Protein AF-A0AAN6GJF7-F1 (afdb_monomer_lite)

Radius of gyration: 12.15 Å; chains: 1; bounding box: 22×23×33 Å

Secondary structure (DSSP, 8-state):
-PPP-EEEEE-TTSHHHHHHHHHHHHTT--EEEEE--GGGTGGGSHHHHTT-TT---

Foldseek 3Di:
DADAPEEDADAPVDPVVVVVCVVCVVVVHHYHYDHADVVVVSLVDPVNCVVVVPSDD

Sequence (57 aa):
MSAPIGTVYGTPPHAKTQRLLALAKYAGLELKLSDTIPPRGDTKKPEYLAKFPLARM

Structure (mmCIF, N/CA/C/O backbone):
data_AF-A0AAN6GJF7-F1
#
_entry.id   AF-A0AAN6GJF7-F1
#
loop_
_atom_site.group_PDB
_atom_site.id
_atom_site.type_symbol
_atom_site.label_atom_id
_atom_site.label_alt_id
_atom_site.label_comp_id
_atom_site.label_asym_id
_atom_site.label_entity_id
_atom_site.label_seq_id
_atom_site.pdbx_PDB_ins_code
_atom_site.Cartn_x
_atom_site.Cartn_y
_atom_site.Cartn_z
_atom_site.occupancy
_atom_site.B_iso_or_equiv
_atom_site.auth_seq_id
_atom_site.auth_comp_id
_atom_site.auth_asym_id
_atom_site.auth_atom_id
_atom_site.pdbx_PDB_model_num
ATOM 1 N N . MET A 1 1 ? -0.617 -11.208 19.126 1.00 50.00 1 MET A N 1
ATOM 2 C CA . MET A 1 1 ? 0.079 -11.059 17.832 1.00 50.00 1 MET A CA 1
ATOM 3 C C . MET A 1 1 ? -0.939 -10.528 16.844 1.00 50.00 1 MET A C 1
ATOM 5 O O . MET A 1 1 ? -1.845 -11.271 16.495 1.00 50.00 1 MET A O 1
ATOM 9 N N . SER A 1 2 ? -0.879 -9.240 16.501 1.00 58.22 2 SER A N 1
ATOM 10 C CA . SER A 1 2 ? -1.716 -8.708 15.422 1.00 58.22 2 SER A CA 1
ATOM 11 C C . SER A 1 2 ? -1.123 -9.217 14.108 1.00 58.22 2 SER A C 1
ATOM 13 O O . SER A 1 2 ? 0.092 -9.179 13.930 1.00 58.22 2 SER A O 1
ATOM 15 N N . ALA A 1 3 ? -1.939 -9.822 13.249 1.00 71.00 3 ALA A N 1
ATOM 16 C CA . ALA A 1 3 ? -1.500 -10.218 11.919 1.00 71.00 3 ALA A CA 1
ATOM 17 C C . ALA A 1 3 ? -1.779 -9.042 10.976 1.00 71.00 3 ALA A C 1
ATOM 19 O O . ALA A 1 3 ? -2.882 -8.491 11.024 1.00 71.00 3 ALA A O 1
ATOM 20 N N . PRO A 1 4 ? -0.824 -8.640 10.121 1.00 76.50 4 PRO A N 1
ATOM 21 C CA . PRO A 1 4 ? -1.053 -7.524 9.228 1.00 76.50 4 PRO A CA 1
ATOM 22 C C . PRO A 1 4 ? -2.193 -7.854 8.274 1.00 76.50 4 PRO A C 1
ATOM 24 O O . PRO A 1 4 ? -2.170 -8.882 7.599 1.00 76.50 4 PRO A O 1
ATOM 27 N N . ILE A 1 5 ? -3.170 -6.955 8.205 1.00 86.31 5 ILE A N 1
ATOM 28 C CA . ILE A 1 5 ? -4.381 -7.141 7.398 1.00 86.31 5 ILE A CA 1
ATOM 29 C C . ILE A 1 5 ? -4.101 -7.038 5.896 1.00 86.31 5 ILE A C 1
ATOM 31 O O . ILE A 1 5 ? -4.931 -7.412 5.073 1.00 86.31 5 ILE A O 1
ATOM 35 N N . GLY A 1 6 ? -2.933 -6.508 5.529 1.00 86.19 6 GLY A N 1
ATOM 36 C CA . GLY A 1 6 ? -2.522 -6.341 4.147 1.00 86.19 6 GLY A CA 1
ATOM 37 C C . GLY A 1 6 ? -1.182 -5.631 4.002 1.00 86.19 6 GLY A C 1
ATOM 38 O O . GLY A 1 6 ? -0.547 -5.230 4.984 1.00 86.19 6 GLY A O 1
ATOM 39 N N . THR A 1 7 ? -0.770 -5.472 2.745 1.00 88.38 7 THR A N 1
ATOM 40 C CA . THR A 1 7 ? 0.473 -4.802 2.358 1.00 88.38 7 THR A CA 1
ATOM 41 C C . THR A 1 7 ? 0.158 -3.544 1.558 1.00 88.38 7 THR A C 1
ATOM 43 O O . THR A 1 7 ? -0.520 -3.607 0.534 1.00 88.38 7 THR A O 1
ATOM 46 N N . VAL A 1 8 ? 0.683 -2.406 2.001 1.00 88.56 8 VAL A N 1
ATOM 47 C CA . VAL A 1 8 ? 0.679 -1.143 1.264 1.00 88.56 8 VAL A CA 1
ATOM 48 C C . VAL A 1 8 ? 1.943 -1.078 0.420 1.00 88.56 8 VAL A C 1
ATOM 50 O O . VAL A 1 8 ? 3.048 -1.148 0.951 1.00 88.56 8 VAL A O 1
ATOM 53 N N . TYR A 1 9 ? 1.779 -0.921 -0.889 1.00 86.88 9 TYR A N 1
ATOM 54 C CA . TYR A 1 9 ? 2.878 -0.667 -1.815 1.00 86.88 9 TYR A CA 1
ATOM 55 C C . TYR A 1 9 ? 3.021 0.844 -1.973 1.00 86.88 9 TYR A C 1
ATOM 57 O O . TYR A 1 9 ? 2.202 1.491 -2.620 1.00 86.88 9 TYR A O 1
ATOM 65 N N . GLY A 1 10 ? 4.002 1.412 -1.279 1.00 85.69 10 GLY A N 1
ATOM 66 C CA . GLY A 1 10 ? 4.029 2.823 -0.896 1.00 85.69 10 GLY A CA 1
ATOM 67 C C . GLY A 1 10 ? 5.458 3.324 -0.735 1.00 85.69 10 GLY A C 1
ATOM 68 O O . GLY A 1 10 ? 6.316 2.533 -0.370 1.00 85.69 10 GLY A O 1
ATOM 69 N N . THR A 1 11 ? 5.723 4.618 -0.926 1.00 84.81 11 THR A N 1
ATOM 70 C CA . THR A 1 11 ? 6.916 5.236 -0.317 1.00 84.81 11 THR A CA 1
ATOM 71 C C . THR A 1 11 ? 6.509 5.946 0.979 1.00 84.81 11 THR A C 1
ATOM 73 O O . THR A 1 11 ? 5.463 6.608 0.993 1.00 84.81 11 THR A O 1
ATOM 76 N N . PRO A 1 12 ? 7.296 5.853 2.070 1.00 79.12 12 PRO A N 1
ATOM 77 C CA . PRO A 1 12 ? 7.025 6.557 3.327 1.00 79.12 12 PRO A CA 1
ATOM 78 C C . PRO A 1 12 ? 6.800 8.077 3.215 1.00 79.12 12 PRO A C 1
ATOM 80 O O . PRO A 1 12 ? 5.932 8.578 3.927 1.00 79.12 12 PRO A O 1
ATOM 83 N N . PRO A 1 13 ? 7.519 8.848 2.368 1.00 82.56 13 PRO A N 1
ATOM 84 C CA . PRO A 1 13 ? 7.278 10.289 2.242 1.00 82.56 13 PRO A CA 1
ATOM 85 C C . PRO A 1 13 ? 5.995 10.634 1.473 1.00 82.56 13 PRO A C 1
ATOM 87 O O . PRO A 1 13 ? 5.575 11.788 1.475 1.00 82.56 13 PRO A O 1
ATOM 90 N N . HIS A 1 14 ? 5.355 9.675 0.798 1.00 84.69 14 HIS A N 1
ATOM 91 C CA . HIS A 1 14 ? 4.165 9.965 0.010 1.00 84.69 14 HIS A CA 1
ATOM 92 C C . HIS A 1 14 ? 2.923 10.094 0.902 1.00 84.69 14 HIS A C 1
ATOM 94 O O . HIS A 1 14 ? 2.584 9.184 1.663 1.00 84.69 14 HIS A O 1
ATOM 100 N N . ALA A 1 15 ? 2.190 11.201 0.756 1.00 86.94 15 ALA A N 1
ATOM 101 C CA . ALA A 1 15 ? 1.042 11.537 1.603 1.00 86.94 15 ALA A CA 1
ATOM 102 C C . ALA A 1 15 ? -0.028 10.429 1.663 1.00 86.94 15 ALA A C 1
ATOM 104 O O . ALA A 1 15 ? -0.600 10.170 2.723 1.00 86.94 15 ALA A O 1
ATOM 105 N N . LYS A 1 16 ? -0.278 9.723 0.547 1.00 86.44 16 LYS A N 1
ATOM 106 C CA . LYS A 1 16 ? -1.230 8.594 0.520 1.00 86.44 16 LYS A CA 1
ATOM 107 C C . LYS A 1 16 ? -0.775 7.428 1.408 1.00 86.44 16 LYS A C 1
ATOM 109 O O . LYS A 1 16 ? -1.592 6.869 2.133 1.00 86.44 16 LYS A O 1
ATOM 114 N N . THR A 1 17 ? 0.517 7.093 1.383 1.00 88.69 17 THR A N 1
ATOM 115 C CA . THR A 1 17 ? 1.099 6.023 2.206 1.00 88.69 17 THR A CA 1
ATOM 116 C C . THR A 1 17 ? 0.993 6.378 3.683 1.00 88.69 17 THR A C 1
ATOM 118 O O . THR A 1 17 ? 0.505 5.580 4.477 1.00 88.69 17 THR A O 1
ATOM 121 N N . GLN A 1 18 ? 1.383 7.603 4.050 1.00 90.06 18 GLN A N 1
ATOM 122 C CA . GLN A 1 18 ? 1.319 8.073 5.436 1.00 90.06 18 GLN A CA 1
ATOM 123 C C . GLN A 1 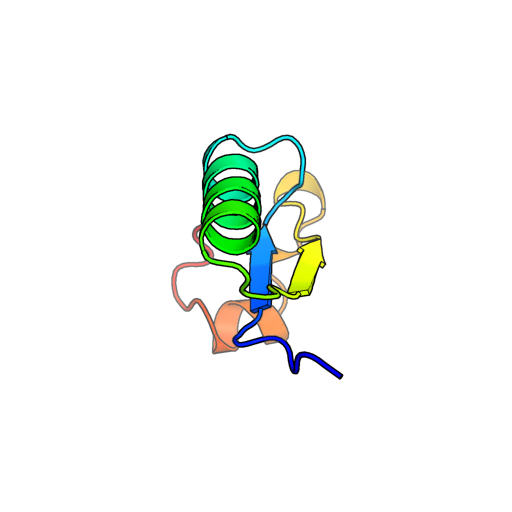18 ? -0.106 8.054 5.977 1.00 90.06 18 GLN A C 1
ATOM 125 O O . GLN A 1 18 ? -0.333 7.597 7.094 1.00 90.06 18 GLN A O 1
ATOM 130 N N . ARG A 1 19 ? -1.078 8.493 5.170 1.00 90.75 19 ARG A N 1
ATOM 131 C CA . ARG A 1 19 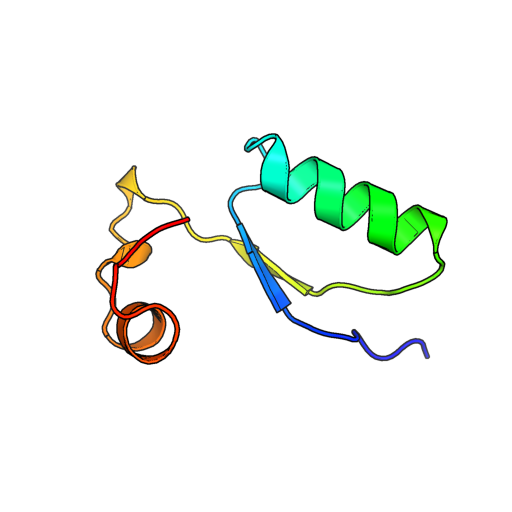? -2.491 8.482 5.553 1.00 90.75 19 ARG A CA 1
ATOM 132 C C . ARG A 1 19 ? -3.003 7.068 5.823 1.00 90.75 19 ARG A C 1
ATOM 134 O O . ARG A 1 19 ? -3.716 6.873 6.801 1.00 90.75 19 ARG A O 1
ATOM 141 N N . LEU A 1 20 ? -2.625 6.090 4.998 1.00 89.19 20 LEU A N 1
ATOM 142 C CA . LEU A 1 20 ? -2.992 4.684 5.203 1.00 89.19 20 LEU A CA 1
ATOM 143 C C . LEU A 1 20 ? -2.360 4.104 6.473 1.00 89.19 20 LEU A C 1
ATOM 145 O O . LEU A 1 20 ? -3.052 3.455 7.252 1.00 89.19 20 LEU A O 1
ATOM 149 N N . LEU A 1 21 ? -1.075 4.376 6.715 1.00 89.25 21 LEU A N 1
ATOM 150 C CA . LEU A 1 21 ? -0.379 3.922 7.923 1.00 89.25 21 LEU A CA 1
ATOM 151 C C . LEU A 1 21 ? -0.967 4.555 9.192 1.00 89.25 21 LEU A C 1
ATOM 153 O O . LEU A 1 21 ? -1.179 3.864 10.187 1.00 89.25 21 LEU A O 1
ATOM 157 N N . ALA A 1 22 ? -1.272 5.855 9.152 1.00 90.06 22 ALA A N 1
ATOM 158 C CA . ALA A 1 22 ? -1.906 6.564 10.258 1.00 90.06 22 ALA A CA 1
ATOM 159 C C . ALA A 1 22 ? -3.320 6.034 10.537 1.00 90.06 22 ALA A C 1
ATOM 161 O O . ALA A 1 22 ? -3.668 5.815 11.695 1.00 90.06 22 ALA A O 1
ATOM 162 N N . LEU A 1 23 ? -4.111 5.776 9.489 1.00 90.69 23 LEU A N 1
ATOM 163 C CA . LEU A 1 23 ? -5.449 5.199 9.616 1.00 90.69 23 LEU A CA 1
ATOM 164 C C . LEU A 1 23 ? -5.404 3.787 10.206 1.00 90.69 23 LEU A C 1
ATOM 166 O O . LEU A 1 23 ? -6.189 3.479 11.097 1.00 90.69 23 LEU A O 1
ATOM 170 N N . ALA A 1 24 ? -4.473 2.946 9.751 1.00 89.19 24 ALA A N 1
ATOM 171 C CA . ALA A 1 24 ? -4.298 1.607 10.301 1.00 89.19 24 ALA A CA 1
ATOM 172 C C . ALA A 1 24 ? -3.931 1.658 11.784 1.00 89.19 24 ALA A C 1
ATOM 174 O O . ALA A 1 24 ? -4.585 1.011 12.597 1.00 89.19 24 ALA A O 1
ATOM 175 N N . LYS A 1 25 ? -2.977 2.522 12.152 1.00 88.94 25 LYS A N 1
ATOM 176 C CA . LYS A 1 25 ? -2.604 2.744 13.552 1.00 88.94 25 LYS A CA 1
ATOM 177 C C . LYS A 1 25 ? -3.787 3.230 14.395 1.00 88.94 25 LYS A C 1
ATOM 179 O O . LYS A 1 25 ? -3.964 2.750 15.508 1.00 88.94 25 LYS A O 1
ATOM 184 N N . TYR A 1 26 ? -4.601 4.145 13.868 1.00 90.38 26 TYR A N 1
ATOM 185 C CA . TYR A 1 26 ? -5.805 4.640 14.541 1.00 90.38 26 TYR A CA 1
ATOM 186 C C . TYR A 1 26 ? -6.858 3.540 14.744 1.00 90.38 26 TYR A C 1
ATOM 188 O O . TYR A 1 26 ? -7.463 3.455 15.806 1.00 90.38 26 TYR A O 1
ATOM 196 N N . ALA A 1 27 ? -7.040 2.668 13.753 1.00 90.00 27 ALA A N 1
ATOM 197 C CA . ALA A 1 27 ? -7.982 1.554 13.808 1.00 90.00 27 ALA A CA 1
ATOM 198 C C . ALA A 1 27 ? -7.465 0.333 14.599 1.00 90.00 27 ALA A C 1
ATOM 200 O O . ALA A 1 27 ? -8.171 -0.668 14.691 1.00 90.00 27 ALA A O 1
ATOM 201 N N . GLY A 1 28 ? -6.241 0.378 15.142 1.00 87.12 28 GLY A N 1
ATOM 202 C CA . GLY A 1 28 ? -5.612 -0.769 15.809 1.00 87.12 28 GLY A CA 1
ATOM 203 C C . GLY A 1 28 ? -5.221 -1.907 14.856 1.00 87.12 28 GLY A C 1
ATOM 204 O O . GLY A 1 28 ? -5.054 -3.046 15.286 1.00 87.12 28 GLY A O 1
ATOM 205 N N . LEU A 1 29 ? -5.090 -1.611 13.561 1.00 86.81 29 LEU A N 1
ATOM 206 C CA . LEU A 1 29 ? -4.760 -2.560 12.501 1.00 86.81 29 LEU A CA 1
ATOM 207 C C . LEU A 1 29 ? -3.277 -2.445 12.134 1.00 86.81 29 LEU A C 1
ATOM 209 O O . LEU A 1 29 ? -2.702 -1.356 12.119 1.00 86.81 29 LEU A O 1
ATOM 213 N N . GLU A 1 30 ? -2.659 -3.567 11.774 1.00 83.75 30 GLU A N 1
ATOM 214 C CA . GLU A 1 30 ? -1.296 -3.576 11.243 1.00 83.75 30 GLU A CA 1
ATOM 215 C C . GLU A 1 30 ? -1.310 -3.637 9.712 1.00 83.75 30 GLU A C 1
ATOM 217 O O . GLU A 1 30 ? -1.958 -4.495 9.113 1.00 83.75 30 GLU A O 1
ATOM 222 N N . LEU A 1 31 ? -0.562 -2.741 9.065 1.00 86.25 31 LEU A N 1
ATOM 223 C CA . LEU A 1 31 ? -0.285 -2.785 7.629 1.00 86.25 31 LEU A CA 1
ATOM 224 C C . LEU A 1 31 ? 1.210 -3.002 7.416 1.00 86.25 31 LEU A C 1
ATOM 226 O O . LEU A 1 31 ? 2.036 -2.309 8.009 1.00 86.25 31 LEU A O 1
ATOM 230 N N . LYS A 1 32 ? 1.567 -3.930 6.525 1.00 88.12 32 LYS A N 1
ATOM 231 C CA . LYS A 1 32 ? 2.947 -4.067 6.050 1.00 88.12 32 LYS A CA 1
ATOM 232 C C . LYS A 1 32 ? 3.225 -2.995 5.007 1.00 88.12 32 LYS A C 1
ATOM 234 O O . LYS A 1 32 ? 2.480 -2.875 4.042 1.00 88.12 32 LYS A O 1
ATOM 239 N N . LEU A 1 33 ? 4.305 -2.240 5.165 1.00 86.88 33 LEU A N 1
ATOM 240 C CA . LEU A 1 33 ? 4.771 -1.326 4.128 1.00 86.88 33 LEU A CA 1
ATOM 241 C C . LEU A 1 33 ? 5.783 -2.045 3.233 1.00 86.88 33 LEU A C 1
ATOM 243 O O . LEU A 1 33 ? 6.834 -2.471 3.702 1.00 86.88 33 LEU A O 1
ATOM 247 N N . SER A 1 34 ? 5.466 -2.166 1.947 1.00 87.6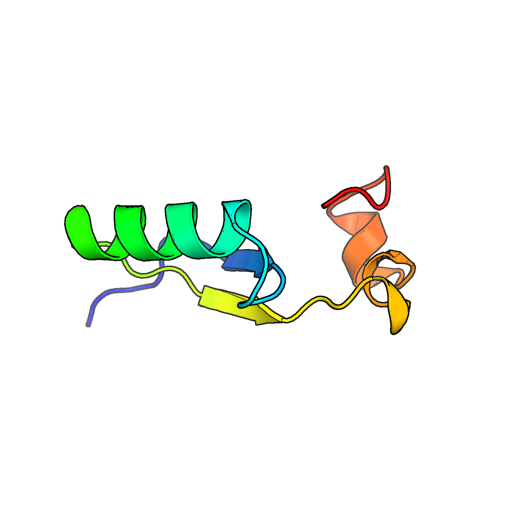2 34 SER A N 1
ATOM 248 C CA . SER A 1 34 ? 6.415 -2.553 0.907 1.00 87.62 34 SER A CA 1
ATOM 249 C C . SER A 1 34 ? 6.930 -1.284 0.246 1.00 87.62 34 SER A C 1
ATOM 251 O O . SER A 1 34 ? 6.222 -0.676 -0.565 1.00 87.62 34 SER A O 1
ATOM 253 N N . ASP A 1 35 ? 8.152 -0.888 0.600 1.00 84.69 35 ASP A N 1
ATOM 254 C CA . ASP A 1 35 ? 8.769 0.314 0.047 1.00 84.69 35 ASP A CA 1
ATOM 255 C C . ASP A 1 35 ? 8.924 0.160 -1.471 1.00 84.69 35 ASP A C 1
ATOM 257 O O . ASP A 1 35 ? 9.522 -0.800 -1.958 1.00 84.69 35 ASP A O 1
ATOM 261 N N . THR A 1 36 ? 8.283 1.047 -2.225 1.00 83.25 36 THR A N 1
ATOM 262 C CA . THR A 1 36 ? 8.197 0.964 -3.688 1.00 83.25 36 THR A CA 1
ATOM 263 C C . THR A 1 36 ? 8.533 2.331 -4.254 1.00 83.25 36 THR A C 1
ATOM 265 O O . THR A 1 36 ? 7.703 3.222 -4.213 1.00 83.25 36 T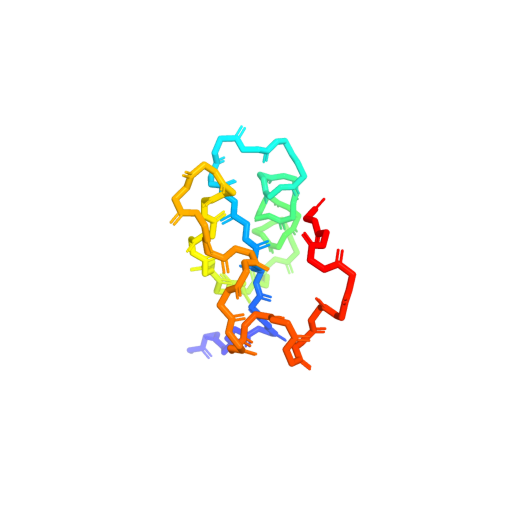HR A O 1
ATOM 268 N N . ILE A 1 37 ? 9.728 2.542 -4.792 1.00 82.25 37 ILE A N 1
ATOM 269 C CA . ILE A 1 37 ? 10.184 3.875 -5.194 1.00 82.25 37 ILE A CA 1
ATOM 270 C C . ILE A 1 37 ? 10.074 4.007 -6.724 1.00 82.25 37 ILE A C 1
ATOM 272 O O . ILE A 1 37 ? 10.847 3.371 -7.446 1.00 82.25 37 ILE A O 1
ATOM 276 N N . PRO A 1 38 ? 9.165 4.846 -7.274 1.00 78.00 38 PRO A N 1
ATOM 277 C CA . PRO A 1 38 ? 9.018 4.984 -8.727 1.00 78.00 38 PRO A CA 1
ATOM 278 C C . PRO A 1 38 ? 10.306 5.422 -9.451 1.00 78.00 38 PRO A C 1
ATOM 280 O O . PRO A 1 38 ? 10.625 4.811 -10.472 1.00 78.00 38 PRO A O 1
ATOM 283 N N . PRO A 1 39 ? 11.112 6.376 -8.928 1.00 78.56 39 PRO A N 1
ATOM 284 C CA . PRO A 1 39 ? 12.426 6.697 -9.501 1.00 78.56 39 PRO A CA 1
ATOM 285 C C . PRO A 1 39 ? 13.404 5.515 -9.576 1.00 78.56 39 PRO A C 1
ATOM 287 O O . PRO A 1 39 ? 14.284 5.506 -10.430 1.00 78.56 39 PRO A O 1
ATOM 290 N N . ARG A 1 40 ? 13.251 4.504 -8.710 1.00 81.75 40 ARG A N 1
ATOM 291 C CA . ARG A 1 40 ? 14.075 3.284 -8.692 1.00 81.75 40 ARG A CA 1
ATOM 292 C C . ARG A 1 40 ? 13.581 2.227 -9.690 1.00 81.75 40 ARG A C 1
ATOM 294 O O . ARG A 1 40 ? 14.205 1.184 -9.848 1.00 81.75 40 ARG A O 1
ATOM 301 N N . GLY A 1 41 ? 12.461 2.484 -10.367 1.00 80.19 41 GLY A N 1
ATOM 302 C CA . GLY A 1 41 ? 11.848 1.551 -11.308 1.00 80.19 41 GLY A CA 1
ATOM 303 C C . GLY A 1 41 ? 11.078 0.413 -10.639 1.00 80.19 41 GLY A C 1
ATOM 304 O O . GLY A 1 41 ? 10.701 -0.534 -11.326 1.00 80.19 41 GLY A O 1
ATOM 305 N N . ASP A 1 42 ? 10.801 0.494 -9.331 1.00 82.12 42 ASP A N 1
ATOM 306 C CA . ASP A 1 42 ? 10.081 -0.561 -8.604 1.00 82.12 42 ASP A CA 1
ATOM 307 C C . ASP A 1 42 ? 8.680 -0.813 -9.180 1.00 82.12 42 ASP A C 1
ATOM 309 O O . ASP A 1 42 ? 8.222 -1.952 -9.211 1.00 82.12 42 ASP A O 1
ATOM 313 N N . THR A 1 43 ? 8.041 0.219 -9.739 1.00 81.94 43 THR A N 1
ATOM 314 C CA . THR A 1 43 ? 6.724 0.113 -10.384 1.00 81.94 43 THR A CA 1
ATOM 315 C C . THR A 1 43 ? 6.747 -0.592 -11.746 1.00 81.94 43 THR A C 1
ATOM 317 O O . THR A 1 43 ? 5.694 -0.948 -12.268 1.00 81.94 43 THR A O 1
ATOM 320 N N . LYS A 1 44 ? 7.933 -0.811 -12.330 1.00 83.38 44 LYS A N 1
ATOM 321 C CA . LYS A 1 44 ? 8.122 -1.518 -13.609 1.00 83.38 44 LYS A CA 1
ATOM 322 C C . LYS A 1 44 ? 8.525 -2.979 -13.428 1.00 83.38 44 LYS A C 1
ATOM 324 O O . LYS A 1 44 ? 8.619 -3.709 -14.412 1.00 83.38 44 LYS A O 1
ATOM 329 N N . LYS A 1 45 ? 8.797 -3.413 -12.193 1.00 84.19 45 LYS A N 1
ATOM 330 C CA . LYS A 1 45 ? 9.149 -4.806 -11.919 1.00 84.19 45 LYS A CA 1
ATOM 331 C C . LYS A 1 45 ? 7.969 -5.715 -12.278 1.00 84.19 45 LYS A C 1
ATOM 333 O O . LYS A 1 45 ? 6.827 -5.353 -11.985 1.00 84.19 45 LYS A O 1
ATOM 338 N N . PRO A 1 46 ? 8.218 -6.909 -12.840 1.00 85.75 46 PRO A N 1
ATOM 339 C CA . PRO A 1 46 ? 7.152 -7.850 -13.185 1.00 85.75 46 PRO A CA 1
ATOM 340 C C . PRO A 1 46 ? 6.300 -8.226 -11.962 1.00 85.75 46 PRO A C 1
ATOM 342 O O . PRO A 1 46 ? 5.085 -8.339 -12.066 1.00 85.75 46 PRO A O 1
ATOM 345 N N . GLU A 1 47 ? 6.915 -8.309 -10.781 1.00 85.25 47 GLU A N 1
ATOM 346 C CA . GLU A 1 47 ? 6.240 -8.552 -9.498 1.00 85.25 47 GLU A CA 1
ATOM 347 C C . GLU A 1 47 ? 5.238 -7.451 -9.118 1.00 85.25 47 GLU A C 1
ATOM 349 O O . GLU A 1 47 ? 4.203 -7.729 -8.507 1.00 85.25 47 GLU A O 1
ATOM 354 N N . TYR A 1 48 ? 5.542 -6.198 -9.471 1.00 85.06 48 TYR A N 1
ATOM 355 C CA . TYR A 1 48 ? 4.666 -5.057 -9.227 1.00 85.06 48 TYR A CA 1
ATOM 356 C C . TYR A 1 48 ? 3.572 -4.978 -10.290 1.00 85.06 48 TYR A C 1
ATOM 358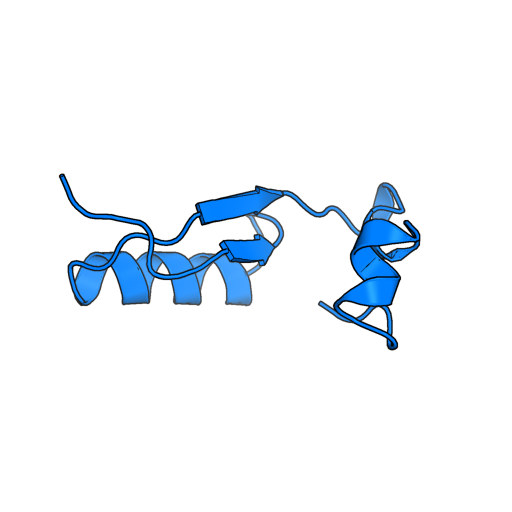 O O . TYR A 1 48 ? 2.403 -4.837 -9.948 1.00 85.06 48 TYR A O 1
ATOM 366 N N . LEU A 1 49 ? 3.930 -5.144 -11.567 1.00 87.56 49 LEU A N 1
ATOM 367 C CA . LEU A 1 49 ? 2.992 -5.140 -12.694 1.00 87.56 49 LEU A CA 1
ATOM 368 C C . LEU A 1 49 ? 1.952 -6.262 -12.608 1.00 87.56 49 LEU A C 1
ATOM 370 O O . LEU A 1 49 ? 0.800 -6.050 -12.973 1.00 87.56 49 LEU A O 1
ATOM 374 N N . ALA A 1 50 ? 2.324 -7.424 -12.063 1.00 88.12 50 ALA A N 1
ATOM 375 C CA . ALA A 1 50 ? 1.390 -8.518 -11.810 1.00 88.12 50 ALA A CA 1
ATOM 376 C C . ALA A 1 50 ? 0.272 -8.133 -10.822 1.00 88.12 50 ALA A C 1
ATOM 378 O O . ALA A 1 50 ? -0.830 -8.669 -10.899 1.00 88.12 50 ALA A O 1
ATOM 379 N N . LYS A 1 51 ? 0.542 -7.201 -9.898 1.00 86.12 51 LYS A N 1
ATOM 380 C CA . LYS A 1 51 ? -0.429 -6.701 -8.908 1.00 86.12 51 LYS A CA 1
ATOM 381 C C . LYS A 1 51 ? -1.112 -5.416 -9.360 1.00 86.12 51 LYS A C 1
ATOM 383 O O . LYS A 1 51 ? -2.291 -5.211 -9.090 1.00 86.12 51 LYS A O 1
ATOM 388 N N . PHE A 1 52 ? -0.367 -4.562 -10.052 1.00 87.31 52 PHE A N 1
ATOM 389 C CA . PHE A 1 52 ? -0.784 -3.248 -10.517 1.00 87.31 52 PHE A CA 1
ATOM 390 C C . PHE A 1 52 ? -0.485 -3.132 -12.016 1.00 87.31 52 PHE A C 1
ATOM 392 O O . PHE A 1 52 ? 0.541 -2.561 -12.397 1.00 87.31 52 PHE A O 1
ATOM 399 N N . PRO A 1 53 ? -1.390 -3.618 -12.887 1.00 83.81 53 PRO A N 1
ATOM 400 C CA . PRO A 1 53 ? -1.169 -3.652 -14.337 1.00 83.81 53 PRO A CA 1
ATOM 401 C C . PRO A 1 53 ? -0.892 -2.277 -14.956 1.00 83.81 53 PRO A C 1
ATOM 403 O O . PRO A 1 53 ? -0.272 -2.173 -16.008 1.00 83.81 53 PRO A O 1
ATOM 406 N N . LEU A 1 54 ? -1.339 -1.205 -14.293 1.00 84.25 54 LEU A N 1
ATOM 407 C CA . LEU A 1 54 ? -1.146 0.177 -14.732 1.00 84.25 54 LEU A CA 1
ATOM 408 C C . LEU A 1 54 ? 0.170 0.809 -14.246 1.00 84.25 54 LEU A C 1
ATOM 410 O O . LEU A 1 54 ? 0.402 1.978 -14.539 1.00 84.25 54 LEU A O 1
ATOM 414 N N . ALA A 1 55 ? 0.997 0.101 -13.466 1.00 77.56 55 ALA A N 1
ATOM 415 C CA . ALA A 1 55 ? 2.205 0.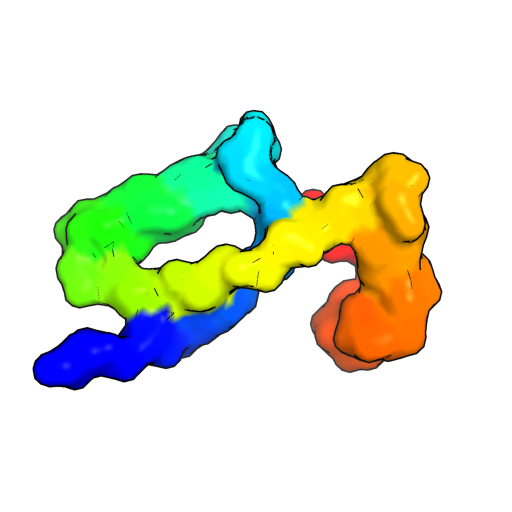640 -12.824 1.00 77.56 55 ALA A CA 1
ATOM 416 C C . ALA A 1 55 ? 1.972 1.927 -11.997 1.00 77.56 55 ALA A C 1
ATOM 418 O O . ALA A 1 55 ? 2.886 2.736 -11.818 1.00 77.56 55 ALA A O 1
ATOM 419 N N . ARG A 1 56 ? 0.739 2.143 -11.514 1.00 71.81 56 ARG A N 1
ATOM 420 C CA . ARG A 1 56 ? 0.340 3.348 -10.771 1.00 71.81 56 ARG A CA 1
ATOM 421 C C . ARG A 1 56 ? 0.397 3.128 -9.268 1.00 71.81 56 ARG A C 1
ATOM 423 O O . ARG A 1 56 ? 0.101 2.040 -8.785 1.00 71.81 56 ARG A O 1
ATOM 430 N N . MET A 1 57 ? 0.701 4.224 -8.576 1.00 64.94 57 MET A N 1
ATOM 431 C CA . MET A 1 57 ? 0.925 4.318 -7.138 1.00 64.94 57 MET A CA 1
ATOM 432 C C . MET A 1 57 ? -0.002 5.349 -6.468 1.00 64.94 57 MET A C 1
ATOM 434 O O . MET A 1 57 ? -0.367 6.376 -7.099 1.00 64.94 57 MET A O 1
#

pLDDT: mean 83.58, std 7.57, range [50.0, 90.75]

Organism: NCBI:txid155126

InterPro domains:
  IPR004045 Glutathione S-transferase, N-terminal [PF02798] (6-57)